Protein AF-A0A7W0KME4-F1 (afdb_monomer_lite)

pLDDT: mean 81.0, std 18.43, range [41.09, 97.94]

Radius of gyration: 23.85 Å; chains: 1; bounding box: 54×48×57 Å

Sequence (91 aa):
MSAAEVIGKRKRRRLSPSEKYEIYVSVLTGQATQRGAAESYGVDPSTVVTACRVAKQGALDALAAAVSGRPGVSREQAVALYLHEGKARWD

Foldseek 3Di:
DDPVPPPPPDPADDDDPVLLVVLLVCCVVVVDPLVRSCVVVVHDSVVNVVSNVVVVVVVVVVVVVDDPDDPPADPVNVVVCVVVVPCPDPD

Structure (mmCIF, N/CA/C/O backbone):
data_AF-A0A7W0KME4-F1
#
_entry.id   AF-A0A7W0KME4-F1
#
loop_
_atom_site.group_PDB
_atom_site.id
_atom_site.type_symbol
_atom_site.label_atom_id
_atom_site.label_alt_id
_atom_site.label_comp_id
_atom_site.label_asym_id
_atom_site.label_entity_id
_atom_site.label_seq_id
_atom_site.pdbx_PDB_ins_code
_atom_site.Cartn_x
_atom_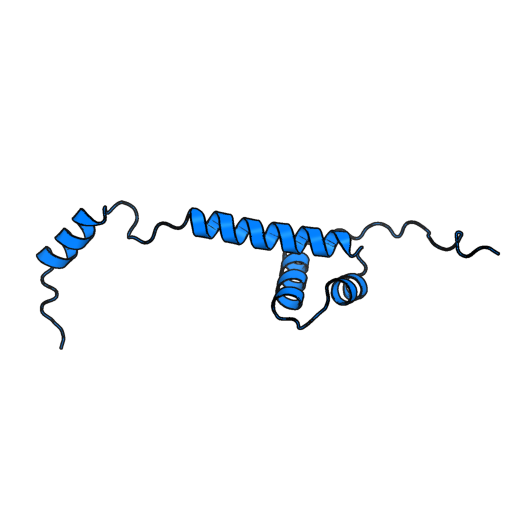site.Cartn_y
_atom_site.Cartn_z
_atom_site.occupancy
_atom_site.B_iso_or_equiv
_atom_site.auth_seq_id
_atom_site.auth_comp_id
_atom_site.auth_asym_id
_atom_site.auth_atom_id
_atom_site.pdbx_PDB_model_num
ATOM 1 N N . MET A 1 1 ? -28.448 16.957 26.581 1.00 41.09 1 MET A N 1
ATOM 2 C CA . MET A 1 1 ? -27.047 17.261 26.215 1.00 41.09 1 MET A CA 1
ATOM 3 C C . MET A 1 1 ? -26.807 16.668 24.834 1.00 41.09 1 MET A C 1
ATOM 5 O O . MET A 1 1 ? -27.122 15.501 24.636 1.00 41.09 1 MET A O 1
ATOM 9 N N . SER A 1 2 ? -26.449 17.501 23.855 1.00 47.69 2 SER A N 1
ATOM 10 C CA . SER A 1 2 ? -26.464 17.159 22.423 1.00 47.69 2 SER A CA 1
ATOM 11 C C . SER A 1 2 ? -25.268 16.281 22.043 1.00 47.69 2 SER A C 1
ATOM 13 O O . SER A 1 2 ? -24.149 16.539 22.480 1.00 47.69 2 SER A O 1
ATOM 15 N N . ALA A 1 3 ? -25.483 15.287 21.176 1.00 49.97 3 ALA A N 1
ATOM 16 C CA . ALA A 1 3 ? -24.455 14.377 20.651 1.00 49.97 3 ALA A CA 1
ATOM 17 C C . ALA A 1 3 ? -23.282 15.085 19.930 1.00 49.97 3 ALA A C 1
ATOM 19 O O .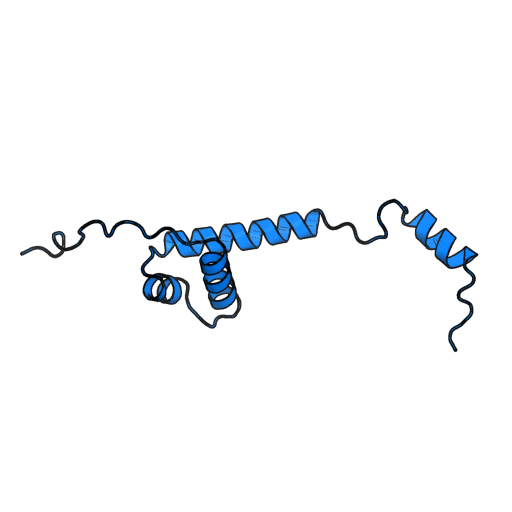 ALA A 1 3 ? -22.279 14.453 19.603 1.00 49.97 3 ALA A O 1
ATOM 20 N N . ALA A 1 4 ? -23.390 16.398 19.704 1.00 49.44 4 ALA A N 1
ATOM 21 C CA . ALA A 1 4 ? -22.349 17.240 19.129 1.00 49.44 4 ALA A CA 1
ATOM 22 C C . ALA A 1 4 ? -21.169 17.531 20.083 1.00 49.44 4 ALA A C 1
ATOM 24 O O . ALA A 1 4 ? -20.104 17.929 19.615 1.00 49.44 4 ALA A O 1
ATOM 25 N N . GLU A 1 5 ? -21.319 17.324 21.397 1.00 45.41 5 GLU A N 1
ATOM 26 C CA . GLU A 1 5 ? -20.319 17.753 22.394 1.00 45.41 5 GLU A CA 1
ATOM 27 C C . GLU A 1 5 ? -19.173 16.742 22.612 1.00 45.41 5 GLU A C 1
ATOM 29 O O . GLU A 1 5 ? -18.126 17.083 23.155 1.00 45.41 5 GLU A O 1
ATOM 34 N N . VAL A 1 6 ? -19.316 15.496 22.140 1.00 53.91 6 VAL A N 1
ATOM 35 C CA . VAL A 1 6 ? -18.344 14.415 22.416 1.00 53.91 6 VAL A CA 1
ATOM 36 C C . VAL A 1 6 ? -17.146 14.416 21.457 1.00 53.91 6 VAL A C 1
ATOM 38 O O . VAL A 1 6 ? -16.148 13.736 21.702 1.00 53.91 6 VAL A O 1
ATOM 41 N N . ILE A 1 7 ? -17.168 15.197 20.374 1.00 58.53 7 ILE A N 1
ATOM 42 C CA . ILE A 1 7 ? -16.077 15.182 19.388 1.00 58.53 7 ILE A CA 1
ATOM 43 C C . ILE A 1 7 ? -14.963 16.146 19.807 1.00 58.53 7 ILE A C 1
ATOM 45 O O . ILE A 1 7 ? -14.565 17.050 19.071 1.00 58.53 7 ILE A O 1
ATOM 49 N N . GLY A 1 8 ? -14.400 15.918 20.995 1.00 48.84 8 GLY A N 1
ATOM 50 C CA . GLY A 1 8 ? -13.044 16.361 21.278 1.00 48.84 8 GLY A CA 1
ATOM 51 C C . GLY A 1 8 ? -12.164 15.856 20.137 1.00 48.84 8 GLY A C 1
ATOM 52 O O . GLY A 1 8 ? -12.107 14.649 19.893 1.00 48.84 8 GLY A O 1
ATOM 53 N N . LYS A 1 9 ? -11.554 16.772 19.372 1.00 56.88 9 LYS A N 1
ATOM 54 C CA . LYS A 1 9 ? -10.660 16.448 18.252 1.00 56.88 9 LYS A CA 1
ATOM 55 C C . LYS A 1 9 ? -9.538 15.562 18.789 1.00 56.88 9 LYS A C 1
ATOM 57 O O . LYS A 1 9 ? -8.520 16.078 19.248 1.00 56.88 9 LYS A O 1
ATOM 62 N N . ARG A 1 10 ? -9.719 14.234 18.761 1.00 56.81 10 ARG A N 1
ATOM 63 C CA . ARG A 1 10 ? -8.664 13.290 19.132 1.00 56.81 10 ARG A CA 1
ATOM 64 C C . ARG A 1 10 ? -7.453 13.677 18.300 1.00 56.81 10 ARG A C 1
ATOM 66 O O . ARG A 1 10 ? -7.551 13.776 17.074 1.00 56.81 10 ARG A O 1
ATOM 73 N N . LYS A 1 11 ? -6.348 13.983 18.981 1.00 61.44 11 LYS A N 1
ATOM 74 C CA . LYS A 1 11 ? -5.078 14.367 18.365 1.00 61.44 11 LYS A CA 1
ATOM 75 C C . LYS A 1 11 ? -4.802 13.360 17.249 1.00 61.44 11 LYS A C 1
ATOM 77 O O . LYS A 1 11 ? -4.670 12.173 17.536 1.00 61.44 11 LYS A O 1
ATOM 82 N N . ARG A 1 12 ? -4.831 13.808 15.986 1.00 68.44 12 ARG A N 1
ATOM 83 C CA . ARG A 1 12 ? -4.754 12.902 14.830 1.00 68.44 12 ARG A CA 1
ATOM 84 C C . ARG A 1 12 ? -3.444 12.124 14.924 1.00 68.44 12 ARG A C 1
ATOM 86 O O . ARG A 1 12 ? -2.371 12.704 14.751 1.00 68.44 12 ARG A O 1
ATOM 93 N N . ARG A 1 13 ? -3.535 10.834 15.258 1.00 84.44 13 ARG A N 1
ATOM 94 C CA . ARG A 1 13 ? -2.381 9.941 15.357 1.00 84.44 13 ARG A CA 1
ATOM 95 C C . ARG A 1 13 ? -1.698 9.903 13.994 1.00 84.44 13 ARG A C 1
ATOM 97 O O . ARG A 1 13 ? -2.335 9.626 12.980 1.00 84.44 13 ARG A O 1
ATOM 104 N N . ARG A 1 14 ? -0.404 10.222 13.964 1.00 87.19 14 ARG A N 1
ATOM 105 C CA . ARG A 1 14 ? 0.407 10.114 12.749 1.00 87.19 14 ARG A CA 1
ATOM 106 C C . ARG A 1 14 ? 0.913 8.682 12.652 1.00 87.19 14 ARG A C 1
ATOM 108 O O . ARG A 1 14 ? 1.628 8.240 13.541 1.00 87.19 14 ARG A O 1
ATOM 115 N N . LEU A 1 15 ? 0.536 7.991 11.583 1.00 91.88 15 LEU A N 1
ATOM 116 C CA . LEU A 1 15 ? 1.039 6.654 11.283 1.00 91.88 15 LEU A CA 1
ATOM 117 C C . LEU A 1 15 ? 2.467 6.734 10.739 1.00 91.88 15 LEU A C 1
ATOM 119 O O . LEU A 1 15 ? 2.760 7.552 9.855 1.00 91.88 15 LEU A O 1
ATOM 123 N N . SER A 1 16 ? 3.324 5.854 11.237 1.00 95.31 16 SER A N 1
ATOM 124 C CA . SER A 1 16 ? 4.629 5.541 10.660 1.00 95.31 16 SER A CA 1
ATOM 125 C C . SER A 1 16 ? 4.487 4.893 9.271 1.00 95.31 16 SER A C 1
ATOM 127 O O . SER A 1 16 ? 3.405 4.417 8.911 1.00 95.31 16 SER A O 1
ATOM 129 N N . PRO A 1 17 ? 5.557 4.869 8.453 1.00 95.88 17 PRO A N 1
ATOM 130 C CA . PRO A 1 17 ? 5.545 4.158 7.174 1.00 95.88 17 PRO A CA 1
ATOM 131 C C . PRO A 1 17 ? 5.171 2.675 7.309 1.00 95.88 17 PRO A C 1
ATOM 133 O O . PRO A 1 17 ? 4.331 2.203 6.547 1.00 95.88 17 PRO A O 1
ATOM 136 N N . SER A 1 18 ? 5.715 1.973 8.310 1.00 97.19 18 SER A N 1
ATOM 137 C CA . SER A 1 18 ? 5.425 0.553 8.544 1.00 97.19 18 SER A CA 1
ATOM 138 C C . SER A 1 18 ? 3.956 0.319 8.900 1.00 97.19 18 SER A C 1
ATOM 140 O O . SER A 1 18 ? 3.320 -0.547 8.316 1.00 97.19 18 SER A O 1
ATOM 142 N N . GLU A 1 19 ? 3.360 1.144 9.768 1.00 96.75 19 GLU A N 1
ATOM 143 C CA . GLU A 1 19 ? 1.927 1.024 10.088 1.00 96.75 19 GLU A CA 1
ATOM 144 C C . GLU A 1 19 ? 1.035 1.246 8.861 1.00 96.75 19 GLU A C 1
ATOM 146 O O . GLU A 1 19 ? 0.022 0.570 8.699 1.00 96.75 19 GLU A O 1
ATOM 151 N N . LYS A 1 20 ? 1.404 2.176 7.971 1.00 96.56 20 LYS A N 1
ATOM 152 C CA . LYS A 1 20 ? 0.670 2.378 6.712 1.00 96.56 20 LYS A CA 1
ATOM 153 C C . LYS A 1 20 ? 0.765 1.155 5.801 1.00 96.56 20 LYS A C 1
ATOM 155 O O . LYS A 1 20 ? -0.223 0.841 5.143 1.00 96.56 20 LYS A O 1
ATOM 160 N N . TYR A 1 21 ? 1.924 0.494 5.759 1.00 97.12 21 TYR A N 1
ATOM 161 C CA . TYR A 1 21 ? 2.116 -0.734 4.989 1.00 97.12 21 TYR A CA 1
ATOM 162 C C . TYR A 1 21 ? 1.240 -1.872 5.525 1.00 97.12 21 TYR A C 1
ATOM 164 O O . TYR A 1 21 ? 0.494 -2.464 4.751 1.00 97.12 21 TYR A O 1
ATOM 172 N N . GLU A 1 22 ? 1.230 -2.102 6.840 1.00 97.38 22 GLU A N 1
ATOM 173 C CA . GLU A 1 22 ? 0.389 -3.139 7.462 1.00 97.38 22 GLU A CA 1
ATOM 174 C C . GLU A 1 22 ? -1.109 -2.905 7.216 1.00 97.38 22 GLU A C 1
ATOM 176 O O . GLU A 1 22 ? -1.845 -3.822 6.838 1.00 97.38 22 GLU A O 1
ATOM 181 N N . ILE A 1 23 ? -1.564 -1.653 7.354 1.00 97.25 23 ILE A N 1
ATOM 182 C CA . ILE A 1 23 ? -2.939 -1.263 7.016 1.00 97.25 23 ILE A CA 1
ATOM 183 C C . ILE A 1 23 ? -3.234 -1.560 5.542 1.00 97.25 23 ILE A C 1
ATOM 185 O O . ILE A 1 23 ? -4.277 -2.134 5.230 1.00 97.25 23 ILE A O 1
ATOM 189 N N . TYR A 1 24 ? -2.333 -1.173 4.634 1.00 97.56 24 TYR A N 1
ATOM 190 C CA . TYR A 1 24 ? -2.507 -1.404 3.202 1.00 97.56 24 TYR A CA 1
ATOM 191 C C . TYR A 1 24 ? -2.613 -2.896 2.876 1.00 97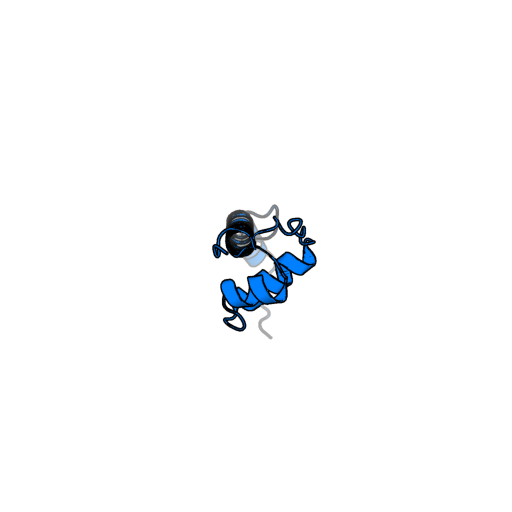.56 24 TYR A C 1
ATOM 193 O O . TYR A 1 24 ? -3.553 -3.282 2.186 1.00 97.56 24 TYR A O 1
ATOM 201 N N . VAL A 1 25 ? -1.718 -3.737 3.404 1.00 97.94 25 VAL A N 1
ATOM 202 C CA . VAL A 1 25 ? -1.740 -5.193 3.184 1.00 97.94 25 VAL A CA 1
ATOM 203 C C . VAL A 1 25 ? -3.029 -5.809 3.725 1.00 97.94 25 VAL A C 1
ATOM 205 O O . VAL A 1 25 ? -3.683 -6.581 3.023 1.00 97.94 25 VAL A O 1
ATOM 208 N N . SER A 1 26 ? -3.448 -5.422 4.930 1.00 97.81 26 SER A N 1
ATOM 209 C CA . SER A 1 26 ? -4.675 -5.933 5.555 1.00 97.81 26 SER A CA 1
ATOM 210 C C . SER A 1 26 ? -5.929 -5.584 4.747 1.00 97.81 26 SER A C 1
ATOM 212 O O . SER A 1 26 ? -6.817 -6.418 4.576 1.00 97.81 26 SER A O 1
ATOM 214 N N . VAL A 1 27 ? -6.003 -4.359 4.215 1.00 97.69 27 VAL A N 1
ATOM 215 C CA . VAL A 1 27 ? -7.127 -3.919 3.375 1.00 97.69 27 VAL A CA 1
ATOM 216 C C . VAL A 1 27 ? -7.075 -4.563 1.989 1.00 97.69 27 VAL A C 1
ATOM 218 O O . VAL A 1 27 ? -8.103 -5.010 1.485 1.00 97.69 27 VAL A O 1
ATOM 221 N N . LEU A 1 28 ? -5.893 -4.644 1.373 1.00 97.25 28 LEU A N 1
ATOM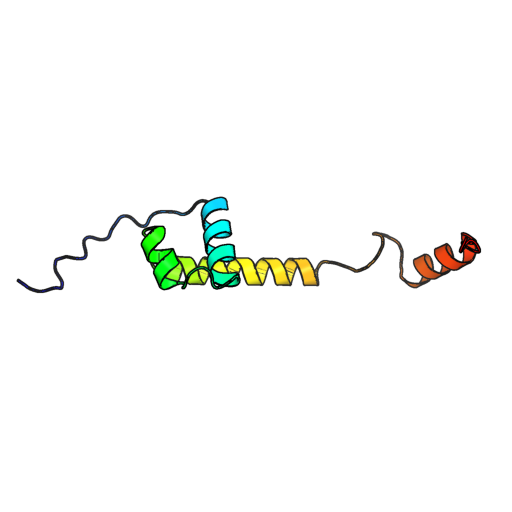 222 C CA . LEU A 1 28 ? -5.696 -5.225 0.042 1.00 97.25 28 LEU A CA 1
ATOM 223 C C . LEU A 1 28 ? -6.064 -6.713 -0.001 1.00 97.25 28 LEU A C 1
ATOM 225 O O . LEU A 1 28 ? -6.657 -7.171 -0.972 1.00 97.25 28 LEU A O 1
ATOM 229 N N . THR A 1 29 ? -5.723 -7.455 1.051 1.00 97.69 29 THR A N 1
ATOM 230 C CA . THR A 1 29 ? -6.013 -8.894 1.182 1.00 97.69 29 THR A CA 1
ATOM 231 C C . THR A 1 29 ? -7.439 -9.183 1.656 1.00 97.69 29 THR A C 1
ATOM 233 O O . THR A 1 29 ? -7.825 -10.344 1.768 1.00 97.69 29 THR A O 1
ATOM 236 N N . GLY A 1 30 ? -8.231 -8.148 1.958 1.00 97.19 30 GLY A N 1
ATOM 237 C CA . GLY A 1 30 ? -9.586 -8.291 2.490 1.00 97.19 30 GLY A CA 1
ATOM 238 C C . GLY A 1 30 ? -9.652 -8.770 3.946 1.00 97.19 30 GLY A C 1
ATOM 239 O O . GLY A 1 30 ? -10.746 -9.018 4.443 1.00 97.19 30 GLY A O 1
ATOM 240 N N . GLN A 1 31 ? -8.514 -8.874 4.646 1.00 97.25 31 GLN A N 1
ATOM 241 C CA . GLN A 1 31 ? -8.443 -9.222 6.074 1.00 97.25 31 GLN A CA 1
ATOM 242 C C . GLN A 1 31 ? -9.089 -8.144 6.960 1.00 97.25 31 GLN A C 1
ATOM 244 O O . GLN A 1 31 ? -9.592 -8.440 8.041 1.00 97.25 31 GLN A O 1
ATOM 249 N N . ALA A 1 32 ? -9.095 -6.889 6.500 1.00 96.94 32 ALA A N 1
ATOM 250 C CA . ALA A 1 32 ? -9.764 -5.781 7.165 1.00 96.94 32 ALA A CA 1
ATOM 251 C C . ALA A 1 32 ? -10.513 -4.899 6.162 1.00 96.94 32 ALA A C 1
ATOM 253 O O . ALA A 1 32 ? -10.061 -4.651 5.046 1.00 96.94 32 ALA A O 1
ATOM 254 N N . THR A 1 33 ? -11.643 -4.338 6.589 1.00 97.38 33 THR A N 1
ATOM 255 C CA . THR A 1 33 ? -12.255 -3.215 5.868 1.00 97.38 33 THR A CA 1
ATOM 256 C C . THR A 1 33 ? -11.497 -1.925 6.187 1.00 97.38 33 THR A C 1
ATOM 258 O O . THR A 1 33 ? -10.854 -1.812 7.230 1.00 97.38 33 THR A O 1
ATOM 261 N N . GLN A 1 34 ? -11.610 -0.902 5.335 1.00 95.94 34 GLN A N 1
ATOM 262 C CA . GLN A 1 34 ? -10.977 0.401 5.594 1.00 95.94 34 GLN A CA 1
ATOM 263 C C . GLN A 1 34 ? -11.427 1.018 6.926 1.00 95.94 34 GLN A C 1
ATOM 265 O O . GLN A 1 34 ? -10.623 1.624 7.631 1.00 95.94 34 GLN A O 1
ATOM 270 N N . ARG A 1 35 ? -12.707 0.838 7.284 1.00 96.00 35 ARG A N 1
ATOM 271 C CA . ARG A 1 35 ? -13.262 1.301 8.559 1.00 96.00 35 ARG A CA 1
ATOM 272 C C . ARG A 1 35 ? -12.725 0.490 9.738 1.00 96.00 35 ARG A C 1
ATOM 274 O O . ARG A 1 35 ? -12.291 1.094 10.710 1.00 96.00 35 ARG A O 1
ATOM 281 N N . GLY A 1 36 ? -12.682 -0.839 9.624 1.00 97.00 36 GLY A N 1
ATOM 282 C CA . GLY A 1 36 ? -12.111 -1.701 10.663 1.00 97.00 36 GLY A CA 1
ATOM 283 C C . GLY A 1 36 ? -10.634 -1.393 10.917 1.00 97.00 36 GLY A C 1
ATOM 284 O O . GLY A 1 36 ? -10.236 -1.185 12.057 1.00 97.00 36 GLY A O 1
ATOM 285 N N . ALA A 1 37 ? -9.839 -1.233 9.855 1.00 97.00 37 ALA A N 1
ATOM 286 C CA . ALA A 1 37 ? -8.440 -0.824 9.975 1.00 97.00 37 ALA A CA 1
ATOM 287 C C . ALA A 1 37 ? -8.297 0.570 10.616 1.00 97.00 37 ALA A C 1
ATOM 289 O O . ALA A 1 37 ? -7.426 0.786 11.458 1.00 97.00 37 ALA A O 1
ATOM 290 N N . ALA A 1 38 ? -9.166 1.523 10.266 1.00 96.00 38 ALA A N 1
ATOM 291 C CA . ALA A 1 38 ? -9.157 2.849 10.878 1.00 96.00 38 ALA A CA 1
ATOM 292 C C . ALA A 1 38 ? -9.455 2.793 12.387 1.00 96.00 38 ALA A C 1
ATOM 294 O O . ALA A 1 38 ? -8.774 3.453 13.172 1.00 96.00 38 ALA A O 1
ATOM 295 N N . GLU A 1 39 ? -10.418 1.964 12.795 1.00 95.25 39 GLU A N 1
ATOM 296 C CA . GLU A 1 39 ? -10.771 1.733 14.197 1.00 95.25 39 GLU A CA 1
ATOM 297 C C . GLU A 1 39 ? -9.616 1.069 14.968 1.00 95.25 39 GLU A C 1
ATOM 299 O O . GLU A 1 39 ? -9.210 1.600 16.004 1.00 95.25 39 GLU A O 1
ATOM 304 N N . SER A 1 40 ? -9.003 0.002 14.434 1.00 94.06 40 SER A N 1
ATOM 305 C CA . SER A 1 40 ? -7.867 -0.697 15.067 1.00 94.06 40 SER A CA 1
ATOM 306 C C . SER A 1 40 ? -6.653 0.206 15.293 1.00 94.06 40 SER A C 1
ATOM 308 O O . SER A 1 40 ? -5.983 0.117 16.321 1.00 94.06 40 SER A O 1
ATOM 310 N N . TYR A 1 41 ? -6.372 1.108 14.352 1.00 93.56 41 TYR A N 1
ATOM 311 C CA . TYR A 1 41 ? -5.245 2.037 14.453 1.00 93.56 41 TYR A CA 1
ATOM 312 C C . TYR A 1 41 ? -5.635 3.396 15.060 1.00 93.56 41 TYR A C 1
ATOM 314 O O . TYR A 1 41 ? -4.767 4.249 15.260 1.00 93.56 41 TYR A O 1
ATOM 322 N N . GLY A 1 42 ? -6.905 3.619 15.409 1.00 92.69 42 GLY A N 1
ATOM 323 C CA . GLY A 1 42 ? -7.379 4.871 16.005 1.00 92.69 42 GLY A CA 1
ATOM 324 C C . GLY A 1 42 ? -7.190 6.093 15.099 1.00 92.69 42 GLY A C 1
ATOM 325 O O . GLY A 1 42 ? -6.869 7.181 15.586 1.00 92.69 42 GLY A O 1
ATOM 326 N N . VAL A 1 43 ? -7.346 5.914 13.787 1.00 93.75 43 VAL A N 1
ATOM 327 C CA . VAL A 1 43 ? -7.221 6.967 12.769 1.00 93.75 43 VAL A CA 1
ATOM 328 C C . VAL A 1 43 ? -8.555 7.234 12.082 1.00 93.75 43 VAL A C 1
ATOM 330 O O . VAL A 1 43 ? -9.508 6.473 12.203 1.00 93.75 43 VAL A O 1
ATOM 333 N N . ASP A 1 44 ? -8.629 8.338 11.345 1.00 92.81 44 ASP A N 1
ATOM 334 C CA . ASP A 1 44 ? -9.784 8.621 10.499 1.00 92.81 44 ASP A CA 1
ATOM 335 C C . ASP A 1 44 ? -9.768 7.717 9.246 1.00 92.81 44 ASP A C 1
ATOM 337 O O . ASP A 1 44 ? -8.693 7.555 8.652 1.00 92.81 44 ASP A O 1
ATOM 341 N N . PRO A 1 45 ? -10.913 7.172 8.785 1.00 93.19 45 PRO A N 1
ATOM 342 C CA . PRO A 1 45 ? -10.973 6.359 7.567 1.00 93.19 45 PRO A CA 1
ATOM 343 C C . PRO A 1 45 ? -10.356 7.031 6.329 1.00 93.19 45 PRO A C 1
ATOM 345 O O . PRO A 1 45 ? -9.742 6.348 5.511 1.00 93.19 45 PRO A O 1
ATOM 348 N N . SER A 1 46 ? -10.410 8.365 6.209 1.00 94.50 46 SER A N 1
ATOM 349 C CA . SER A 1 46 ? -9.749 9.102 5.114 1.00 94.50 46 SER A CA 1
ATOM 350 C C . SER A 1 46 ? -8.223 8.942 5.111 1.00 94.50 46 SER A C 1
ATOM 352 O O . SER A 1 46 ? -7.594 8.980 4.050 1.00 94.50 46 SER A O 1
ATOM 354 N N . THR A 1 47 ? -7.614 8.705 6.277 1.00 94.62 47 THR A N 1
ATOM 355 C CA . THR A 1 47 ? -6.175 8.425 6.398 1.00 94.62 47 THR A CA 1
ATOM 356 C C . THR A 1 47 ? -5.846 7.066 5.788 1.00 94.62 47 THR A C 1
ATOM 358 O O . THR A 1 47 ? -4.864 6.948 5.055 1.00 94.62 47 THR A O 1
ATOM 361 N N . VAL A 1 48 ? -6.697 6.063 6.028 1.00 96.25 48 VAL A N 1
ATOM 362 C CA . VAL A 1 48 ? -6.569 4.719 5.444 1.00 96.25 48 VAL A CA 1
ATOM 363 C C . VAL A 1 48 ? -6.777 4.760 3.930 1.00 96.25 48 VAL A C 1
ATOM 365 O O . VAL A 1 48 ? -5.955 4.222 3.189 1.00 96.25 48 VAL A O 1
ATOM 368 N N . VAL A 1 49 ? -7.812 5.465 3.459 1.00 96.88 49 VAL A N 1
ATOM 369 C CA . VAL A 1 49 ? -8.072 5.681 2.022 1.00 96.88 49 VAL A CA 1
ATOM 370 C C . VAL A 1 49 ? -6.860 6.313 1.341 1.00 96.88 49 VAL A C 1
ATOM 372 O O . VAL A 1 49 ? -6.407 5.832 0.303 1.00 96.88 49 VAL A O 1
ATOM 375 N N . THR A 1 50 ? -6.305 7.371 1.940 1.00 96.62 50 THR A N 1
ATOM 376 C CA . THR A 1 50 ? -5.131 8.068 1.400 1.00 96.62 50 THR A CA 1
ATOM 377 C C . THR A 1 50 ? -3.914 7.147 1.356 1.00 96.62 50 THR A C 1
ATOM 379 O O . THR A 1 50 ? -3.235 7.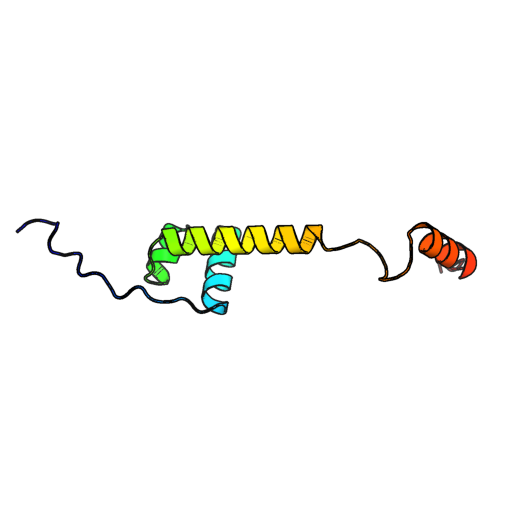098 0.334 1.00 96.62 50 THR A O 1
ATOM 382 N N . ALA A 1 51 ? -3.658 6.376 2.418 1.00 95.50 51 ALA A N 1
ATOM 383 C CA . ALA A 1 51 ? -2.556 5.418 2.454 1.00 95.50 51 ALA A CA 1
ATOM 384 C C . ALA A 1 51 ? -2.686 4.356 1.350 1.00 95.50 51 ALA A C 1
ATOM 386 O O . ALA A 1 51 ? -1.733 4.137 0.606 1.00 95.50 51 ALA A O 1
ATOM 387 N N . CYS A 1 52 ? -3.874 3.768 1.181 1.00 97.31 52 CYS A N 1
ATOM 388 C CA . CYS A 1 52 ? -4.124 2.769 0.140 1.00 97.31 52 CYS A CA 1
ATOM 389 C C . CYS A 1 52 ? -3.976 3.360 -1.268 1.00 97.31 52 CYS A C 1
ATOM 391 O O . CYS A 1 52 ? -3.390 2.729 -2.147 1.00 97.31 52 CYS A O 1
ATOM 393 N N . ARG A 1 53 ? -4.469 4.587 -1.486 1.00 97.88 53 ARG A N 1
ATOM 394 C CA . ARG A 1 53 ? -4.328 5.292 -2.767 1.00 97.88 53 ARG A CA 1
ATOM 395 C C . ARG A 1 53 ? -2.860 5.547 -3.107 1.00 97.88 53 ARG A C 1
ATOM 397 O O . ARG A 1 53 ? -2.453 5.270 -4.229 1.00 97.88 53 ARG A O 1
ATOM 404 N N . VAL A 1 54 ? -2.078 6.052 -2.151 1.00 97.56 54 VAL A N 1
ATOM 405 C CA . VAL A 1 54 ? -0.645 6.329 -2.340 1.00 97.56 54 VAL A CA 1
ATOM 406 C C . VAL A 1 54 ? 0.137 5.039 -2.570 1.00 97.56 54 VAL A C 1
ATOM 408 O O . VAL A 1 54 ? 0.953 4.996 -3.482 1.00 97.56 54 VAL A O 1
ATOM 411 N N . ALA A 1 55 ? -0.136 3.979 -1.803 1.00 96.69 55 ALA A N 1
ATOM 412 C CA . ALA A 1 55 ? 0.520 2.684 -1.977 1.00 96.69 55 ALA A CA 1
ATOM 413 C C . ALA A 1 55 ? 0.250 2.090 -3.368 1.00 96.69 55 ALA A C 1
ATOM 415 O O . ALA A 1 55 ? 1.184 1.686 -4.057 1.00 96.69 55 ALA A O 1
ATOM 416 N N . LYS A 1 56 ? -1.013 2.107 -3.819 1.00 96.56 56 LYS A N 1
ATOM 417 C CA . LYS A 1 56 ? -1.380 1.643 -5.163 1.00 96.56 56 LYS A CA 1
ATOM 418 C C . LYS A 1 56 ? -0.707 2.476 -6.252 1.00 96.56 56 LYS A C 1
ATOM 420 O O . LYS A 1 56 ? -0.172 1.903 -7.193 1.00 96.56 56 LYS A O 1
ATOM 425 N N . GLN A 1 57 ? -0.731 3.804 -6.131 1.00 97.75 57 GLN A N 1
ATOM 426 C CA . GLN A 1 57 ? -0.113 4.678 -7.127 1.00 97.75 57 GLN A CA 1
ATOM 427 C C . GLN A 1 57 ? 1.401 4.465 -7.186 1.00 97.75 57 GLN A C 1
ATOM 429 O O . GLN A 1 57 ? 1.923 4.238 -8.265 1.00 97.75 57 GLN A O 1
ATOM 434 N N . GLY A 1 58 ? 2.085 4.428 -6.039 1.00 96.38 58 GLY A N 1
ATOM 435 C CA . GLY A 1 58 ? 3.527 4.184 -5.997 1.00 96.38 58 GLY A CA 1
ATOM 436 C C . GLY A 1 58 ? 3.917 2.828 -6.591 1.00 96.38 58 GLY A C 1
ATOM 437 O O . GLY A 1 58 ? 4.929 2.732 -7.278 1.00 96.38 58 GLY A O 1
ATOM 438 N N . ALA A 1 59 ? 3.094 1.793 -6.393 1.00 95.81 59 ALA A N 1
ATOM 439 C CA . ALA A 1 59 ? 3.295 0.501 -7.043 1.00 95.81 59 ALA A CA 1
ATOM 440 C C . ALA A 1 59 ? 3.125 0.591 -8.568 1.00 95.81 59 ALA A C 1
ATOM 442 O O . ALA A 1 59 ? 3.954 0.062 -9.301 1.00 95.81 59 ALA A O 1
ATOM 443 N N . LEU A 1 60 ? 2.086 1.275 -9.056 1.00 96.94 60 LEU A N 1
ATOM 444 C CA . LEU A 1 60 ? 1.876 1.472 -10.494 1.00 96.94 60 LEU A CA 1
ATOM 445 C C . LEU A 1 60 ? 3.001 2.294 -11.131 1.00 96.94 60 LEU A C 1
ATOM 447 O O . LEU A 1 60 ? 3.474 1.924 -12.199 1.00 96.94 60 LEU A O 1
ATOM 451 N N . ASP A 1 61 ? 3.463 3.351 -10.465 1.00 96.31 61 ASP A N 1
ATOM 452 C CA . ASP A 1 61 ? 4.567 4.189 -10.939 1.00 96.31 61 ASP A CA 1
ATOM 453 C C . ASP A 1 61 ? 5.867 3.377 -11.026 1.00 96.31 61 ASP A C 1
ATOM 455 O O . ASP A 1 61 ? 6.570 3.423 -12.036 1.00 96.31 61 ASP A O 1
ATOM 459 N N . ALA A 1 62 ? 6.161 2.571 -9.999 1.00 95.25 62 ALA A N 1
ATOM 460 C CA . ALA A 1 62 ? 7.329 1.696 -9.985 1.00 95.25 62 ALA A CA 1
ATOM 461 C C . ALA A 1 62 ? 7.258 0.614 -11.073 1.00 95.25 62 ALA A C 1
ATOM 463 O O . ALA A 1 62 ? 8.261 0.331 -11.722 1.00 95.25 62 ALA A O 1
ATOM 464 N N . LEU A 1 63 ? 6.079 0.031 -11.304 1.00 92.06 63 LEU A N 1
ATOM 465 C CA . LEU A 1 63 ? 5.872 -0.969 -12.353 1.00 92.06 63 LEU A CA 1
ATOM 466 C C . LEU A 1 63 ? 5.934 -0.358 -13.757 1.00 92.06 63 LEU A C 1
ATOM 468 O O . LEU A 1 63 ? 6.458 -0.995 -14.663 1.00 92.06 63 LEU A O 1
ATOM 472 N N . ALA A 1 64 ? 5.455 0.873 -13.943 1.00 89.81 64 ALA A N 1
ATOM 473 C CA . ALA A 1 64 ? 5.588 1.596 -15.205 1.00 89.81 64 ALA A CA 1
ATOM 474 C C . ALA A 1 64 ? 7.053 1.951 -15.509 1.00 89.81 64 ALA A C 1
ATOM 476 O O . ALA A 1 64 ? 7.474 1.910 -16.664 1.00 89.81 64 ALA A O 1
ATOM 477 N N . ALA A 1 65 ? 7.837 2.274 -14.477 1.00 88.69 65 ALA A N 1
ATOM 478 C CA . ALA A 1 65 ? 9.271 2.528 -14.598 1.00 88.69 65 ALA A CA 1
ATOM 479 C C . ALA A 1 65 ? 10.105 1.244 -14.767 1.00 88.69 65 ALA A C 1
ATOM 481 O O . ALA A 1 65 ? 11.244 1.303 -15.236 1.00 88.69 65 ALA A O 1
ATOM 482 N N . ALA A 1 66 ? 9.569 0.084 -14.382 1.00 85.81 66 ALA A N 1
ATOM 483 C CA . ALA A 1 66 ? 10.260 -1.191 -14.491 1.00 85.81 66 ALA A CA 1
ATOM 484 C C . ALA A 1 66 ? 10.340 -1.643 -15.960 1.00 85.81 66 ALA A C 1
ATOM 486 O O . ALA A 1 66 ? 9.404 -2.216 -16.515 1.00 85.81 66 ALA A O 1
ATOM 487 N N . VAL A 1 67 ? 11.489 -1.416 -16.598 1.00 77.81 67 VAL A N 1
ATOM 488 C CA . VAL A 1 67 ? 11.778 -1.948 -17.936 1.00 77.81 67 VAL A CA 1
ATOM 489 C C . VAL A 1 67 ? 12.114 -3.435 -17.822 1.00 77.81 67 VAL A C 1
ATOM 491 O O . VAL A 1 67 ? 13.038 -3.820 -17.104 1.00 77.81 67 VAL A O 1
ATOM 494 N N . SER A 1 68 ? 11.395 -4.289 -18.552 1.00 66.31 68 SER A N 1
ATOM 495 C CA . SER A 1 68 ? 11.746 -5.706 -18.670 1.00 66.31 68 SER A CA 1
ATOM 496 C C . SER A 1 68 ? 13.011 -5.857 -19.526 1.00 66.31 68 SER A C 1
ATOM 498 O O . SER A 1 68 ? 12.949 -5.770 -20.752 1.00 66.31 68 SER A O 1
ATOM 500 N N . GLY A 1 69 ? 14.166 -6.062 -18.894 1.00 63.66 69 GLY A N 1
ATOM 501 C CA . GLY A 1 69 ? 15.436 -6.265 -19.590 1.00 63.66 69 GLY A CA 1
ATOM 502 C C . GLY A 1 69 ? 16.648 -6.061 -18.685 1.00 63.66 69 GLY A C 1
ATOM 503 O O . GLY A 1 69 ? 16.542 -5.515 -17.588 1.00 63.66 69 GLY A O 1
ATOM 504 N N . ARG A 1 70 ? 17.821 -6.509 -19.141 1.00 59.66 70 ARG A N 1
ATOM 505 C CA . ARG A 1 70 ? 19.093 -6.209 -18.472 1.00 59.66 70 ARG A CA 1
ATOM 506 C C . ARG A 1 70 ? 19.388 -4.717 -18.696 1.00 59.66 70 ARG A C 1
ATOM 508 O O . ARG A 1 70 ? 19.395 -4.303 -19.858 1.00 59.66 70 ARG A O 1
ATOM 515 N N . PRO A 1 71 ? 19.613 -3.901 -17.648 1.00 62.41 71 PRO A N 1
ATOM 516 C CA . PRO A 1 71 ? 19.923 -2.485 -17.826 1.00 62.41 71 PRO A CA 1
ATOM 517 C C . PRO A 1 71 ? 21.093 -2.313 -18.802 1.00 62.41 71 PRO A C 1
ATOM 519 O O . PRO A 1 71 ? 22.137 -2.937 -18.624 1.00 62.41 71 PRO A O 1
ATOM 522 N N . GLY A 1 72 ? 20.901 -1.506 -19.847 1.00 64.88 72 GLY A N 1
ATOM 523 C CA . GLY A 1 72 ? 21.933 -1.225 -20.851 1.00 64.88 72 GLY A CA 1
ATOM 524 C C . GLY A 1 72 ? 22.025 -2.208 -22.023 1.00 64.88 72 GLY A C 1
ATOM 525 O O . GLY A 1 72 ? 22.936 -2.067 -22.831 1.00 64.88 72 GLY A O 1
ATOM 526 N N . VAL A 1 73 ? 21.106 -3.170 -22.147 1.00 66.31 73 VAL A N 1
ATOM 527 C CA . VAL A 1 73 ? 21.039 -4.065 -23.310 1.00 66.31 73 VAL A CA 1
ATOM 528 C C . VAL A 1 73 ? 19.697 -3.865 -24.009 1.00 66.31 73 VAL A C 1
ATOM 530 O O . VAL A 1 73 ? 18.647 -4.173 -23.443 1.00 66.31 73 VAL A O 1
ATOM 533 N N . SER A 1 74 ? 19.719 -3.328 -25.232 1.00 70.19 74 SER A N 1
ATOM 534 C CA . SER A 1 74 ? 18.518 -3.238 -26.069 1.00 70.19 74 SER A CA 1
ATOM 535 C C . SER A 1 74 ? 17.957 -4.637 -26.338 1.00 70.19 74 SER A C 1
ATOM 537 O O . SER A 1 74 ? 18.669 -5.636 -26.231 1.00 70.19 74 SER A O 1
ATOM 539 N N . ARG A 1 75 ? 16.680 -4.744 -26.712 1.00 67.00 75 ARG A N 1
ATOM 540 C CA . ARG A 1 75 ? 16.074 -6.044 -27.033 1.00 67.00 75 ARG A CA 1
ATOM 541 C C . ARG A 1 75 ? 16.863 -6.772 -28.127 1.00 67.00 75 ARG A C 1
ATOM 543 O O . ARG A 1 75 ? 17.073 -7.975 -28.035 1.00 67.00 75 ARG A O 1
ATOM 550 N N . GLU A 1 76 ? 17.343 -6.032 -29.116 1.00 71.50 76 GLU A N 1
ATOM 551 C CA . GLU A 1 76 ? 18.152 -6.519 -30.233 1.00 71.50 76 GLU A CA 1
ATOM 552 C C . GLU A 1 76 ? 19.529 -6.979 -29.751 1.00 71.50 76 GLU A C 1
ATOM 554 O O . GLU A 1 76 ? 19.987 -8.046 -30.147 1.00 71.50 76 GLU A O 1
ATOM 559 N N . GLN A 1 77 ? 20.162 -6.229 -28.843 1.00 70.56 77 GLN A N 1
ATOM 560 C CA . GLN A 1 77 ? 21.429 -6.622 -28.223 1.00 70.56 77 GLN A CA 1
ATOM 561 C C . GLN A 1 77 ? 21.266 -7.848 -27.317 1.00 70.56 77 GLN A C 1
ATOM 563 O O . GLN A 1 77 ? 22.159 -8.686 -27.267 1.00 70.56 77 GLN A O 1
ATOM 568 N N . ALA A 1 78 ? 20.128 -7.992 -26.635 1.00 69.62 78 ALA A N 1
ATOM 569 C CA . ALA A 1 78 ? 19.830 -9.152 -25.805 1.00 69.62 78 ALA A CA 1
ATOM 570 C C . ALA A 1 78 ? 19.634 -10.388 -26.684 1.00 69.62 78 ALA A C 1
ATOM 572 O O . ALA A 1 78 ? 20.231 -11.423 -26.413 1.00 69.62 78 ALA A O 1
ATOM 573 N N . VAL A 1 79 ? 18.865 -10.266 -27.771 1.00 72.75 79 VAL A N 1
ATOM 574 C CA . VAL A 1 79 ? 18.699 -11.328 -28.774 1.00 72.75 79 VAL A CA 1
ATOM 575 C C . VAL A 1 79 ? 20.043 -11.687 -29.408 1.00 72.75 79 VAL A C 1
ATOM 577 O O . VAL A 1 79 ? 20.359 -12.867 -29.508 1.00 72.75 79 VAL A O 1
ATOM 580 N N . ALA A 1 80 ? 20.869 -10.702 -29.764 1.00 75.75 80 ALA A N 1
ATOM 581 C CA . ALA A 1 80 ? 22.207 -10.939 -30.294 1.00 75.75 80 ALA A CA 1
ATOM 582 C C . ALA A 1 80 ? 23.110 -11.659 -29.280 1.00 75.75 80 ALA A C 1
ATOM 584 O O . ALA A 1 80 ? 23.758 -12.628 -29.653 1.00 75.75 80 ALA A O 1
ATOM 585 N N . LEU A 1 81 ? 23.104 -11.263 -28.000 1.00 71.50 81 LEU A N 1
ATOM 586 C CA . LEU A 1 81 ? 23.811 -11.985 -26.934 1.00 71.50 81 LEU A CA 1
ATOM 587 C C . LEU A 1 81 ? 23.315 -13.428 -26.811 1.00 71.50 81 LEU A C 1
ATOM 589 O O . LEU A 1 81 ? 24.131 -14.337 -26.772 1.00 71.50 81 LEU A O 1
ATOM 593 N N . TYR A 1 82 ? 22.001 -13.658 -26.814 1.00 67.19 82 TYR A N 1
ATOM 594 C CA . TYR A 1 82 ? 21.427 -15.007 -26.748 1.00 67.19 82 TYR A CA 1
ATOM 595 C C . TYR A 1 82 ? 21.814 -15.879 -27.951 1.00 67.19 82 TYR A C 1
ATOM 597 O O . TYR A 1 82 ? 22.066 -17.072 -27.784 1.00 67.19 82 TYR A O 1
ATOM 605 N N . LEU A 1 83 ? 21.877 -15.296 -29.149 1.00 68.62 83 LEU A N 1
ATOM 606 C CA . LEU A 1 83 ? 22.295 -15.990 -30.368 1.00 68.62 83 LEU A CA 1
ATOM 607 C C . LEU A 1 83 ? 23.811 -16.242 -30.402 1.00 68.62 83 LEU A C 1
ATOM 609 O O . LEU A 1 83 ? 24.245 -17.259 -30.937 1.00 68.62 83 LEU A O 1
ATOM 613 N N . HIS A 1 84 ? 24.613 -15.346 -29.822 1.00 59.78 84 HIS A N 1
ATOM 614 C CA . HIS A 1 84 ? 26.076 -15.400 -29.864 1.00 59.78 84 HIS A CA 1
ATOM 615 C C . HIS A 1 84 ? 26.698 -16.172 -28.684 1.00 59.78 84 HIS A C 1
ATOM 617 O O . HIS A 1 84 ? 27.774 -16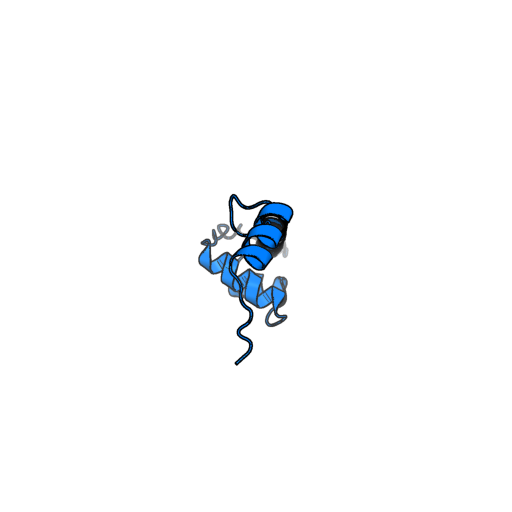.744 -28.836 1.00 59.78 84 HIS A O 1
ATOM 623 N N . GLU A 1 85 ? 26.034 -16.231 -27.522 1.00 60.62 85 GLU A N 1
ATOM 624 C CA . GLU A 1 85 ? 26.472 -17.010 -26.347 1.00 60.62 85 GLU A CA 1
ATOM 625 C C . GLU A 1 85 ? 26.202 -18.513 -26.478 1.00 60.62 85 GLU A C 1
ATOM 627 O O . GLU A 1 85 ? 26.557 -19.266 -25.574 1.00 60.62 85 GLU A O 1
ATOM 632 N N . GLY A 1 86 ? 25.609 -18.979 -27.584 1.00 55.06 86 GLY A N 1
ATOM 633 C CA . GLY A 1 86 ? 25.582 -20.405 -27.905 1.00 55.06 86 GLY A CA 1
ATOM 634 C C . GLY A 1 86 ? 25.055 -21.266 -26.758 1.00 55.06 86 GLY A C 1
ATOM 635 O O . GLY A 1 86 ? 25.636 -22.304 -26.446 1.00 55.06 86 GLY A O 1
ATOM 636 N N . LYS A 1 87 ? 23.942 -20.875 -26.122 1.00 49.75 87 LYS A N 1
ATOM 637 C CA . LYS A 1 87 ? 23.200 -21.765 -25.212 1.00 49.75 87 LYS A CA 1
ATOM 638 C C . LYS A 1 87 ? 22.434 -22.822 -26.018 1.00 49.75 87 LYS A C 1
ATOM 640 O O . LYS A 1 87 ? 21.231 -23.003 -25.892 1.00 49.75 87 LYS A O 1
ATOM 645 N N . ALA A 1 88 ? 23.189 -23.564 -26.821 1.00 51.25 88 ALA A N 1
ATOM 646 C CA . ALA A 1 88 ? 22.869 -24.867 -27.376 1.00 51.25 88 ALA A CA 1
ATOM 647 C C . ALA A 1 88 ? 23.041 -25.970 -26.314 1.00 51.25 88 ALA A C 1
ATOM 649 O O . ALA A 1 88 ? 23.474 -27.073 -26.624 1.00 51.25 88 ALA A O 1
ATOM 650 N N . ARG A 1 89 ? 22.729 -25.679 -25.046 1.00 47.03 89 ARG A N 1
ATOM 651 C CA . ARG A 1 89 ? 22.710 -26.692 -23.993 1.00 47.03 89 ARG A CA 1
ATOM 652 C C . ARG A 1 89 ? 21.427 -26.590 -23.190 1.00 47.03 89 ARG A C 1
ATOM 654 O O . ARG A 1 89 ? 21.408 -26.084 -22.071 1.00 47.03 89 ARG A O 1
ATOM 661 N N . TRP A 1 90 ? 20.359 -27.048 -23.827 1.00 50.09 90 TRP A N 1
ATOM 662 C CA . TRP A 1 90 ? 19.397 -27.885 -23.129 1.00 50.09 90 TRP A CA 1
ATOM 663 C C . TRP A 1 90 ? 20.060 -29.263 -22.979 1.00 50.09 90 TRP A C 1
ATOM 665 O O . TRP A 1 90 ? 20.032 -30.051 -23.918 1.00 50.09 90 TRP A O 1
ATOM 675 N N . ASP A 1 91 ? 20.746 -29.472 -21.854 1.00 49.16 91 ASP A N 1
ATOM 676 C CA . ASP A 1 91 ? 20.862 -30.787 -21.205 1.00 49.16 91 ASP A CA 1
ATOM 677 C C . ASP A 1 91 ? 19.937 -30.732 -19.986 1.00 49.16 91 ASP A C 1
ATOM 679 O O . ASP A 1 91 ? 20.051 -29.726 -19.238 1.00 49.16 91 ASP A O 1
#

Secondary structure (DSSP, 8-state):
--GGGG------PPPPHHHHHHHHHHHHTTSS-HHHHHHHHT--HHHHHHHHHHHHHHHHHHHHH--SS-TT--HHHHHHHHHHTT-----